Protein AF-A0A1E7Z1E2-F1 (afdb_monomer_lite)

Structure (mmCIF, N/CA/C/O backbone):
data_AF-A0A1E7Z1E2-F1
#
_entry.id   AF-A0A1E7Z1E2-F1
#
loop_
_atom_site.group_PDB
_atom_site.id
_atom_site.type_symbol
_atom_site.label_atom_id
_atom_site.label_alt_id
_atom_site.label_comp_id
_atom_site.label_asym_id
_atom_site.label_entity_id
_atom_site.label_seq_id
_atom_site.pdbx_PDB_ins_code
_atom_site.Cartn_x
_atom_site.Cartn_y
_atom_site.Cartn_z
_atom_site.occupancy
_atom_site.B_iso_or_equiv
_atom_site.auth_seq_id
_atom_site.auth_comp_id
_atom_site.auth_asym_id
_atom_site.auth_atom_id
_atom_site.pdbx_PDB_model_num
ATOM 1 N N . MET A 1 1 ? 41.412 -17.076 -13.364 1.00 66.12 1 MET A N 1
ATOM 2 C CA . MET A 1 1 ? 40.520 -17.610 -12.307 1.00 66.12 1 MET A CA 1
ATOM 3 C C . MET A 1 1 ? 39.698 -16.504 -11.639 1.00 66.12 1 MET A C 1
ATOM 5 O O . MET A 1 1 ? 38.498 -16.475 -11.855 1.00 66.12 1 MET A O 1
ATOM 9 N N . ARG A 1 2 ? 40.304 -15.528 -10.938 1.00 79.69 2 ARG A N 1
ATOM 10 C CA . ARG A 1 2 ? 39.575 -14.427 -10.260 1.00 79.69 2 ARG A CA 1
ATOM 11 C C . ARG A 1 2 ? 38.704 -13.556 -11.180 1.00 79.69 2 ARG A C 1
ATOM 13 O O . ARG A 1 2 ? 37.575 -13.255 -10.824 1.00 79.69 2 ARG A O 1
ATOM 20 N N . LEU A 1 3 ? 39.200 -13.184 -12.364 1.00 83.50 3 LEU A N 1
ATOM 21 C CA . LEU A 1 3 ? 38.437 -12.356 -13.310 1.00 83.50 3 LEU A CA 1
ATOM 22 C C . LEU A 1 3 ? 37.209 -13.096 -13.870 1.00 83.50 3 LEU A C 1
ATOM 24 O O . LEU A 1 3 ? 36.135 -12.523 -13.961 1.00 83.50 3 LEU A O 1
ATOM 28 N N . ILE A 1 4 ? 37.365 -14.390 -14.170 1.00 87.12 4 ILE A N 1
ATOM 29 C CA . ILE A 1 4 ? 36.290 -15.270 -14.657 1.00 87.12 4 ILE A CA 1
ATOM 30 C C . ILE A 1 4 ? 35.224 -15.444 -13.571 1.00 87.12 4 ILE A C 1
ATOM 32 O O . ILE A 1 4 ? 34.036 -15.364 -13.858 1.00 87.12 4 ILE A O 1
ATOM 36 N N . PHE A 1 5 ? 35.645 -15.610 -12.315 1.00 86.19 5 PHE A N 1
ATOM 37 C 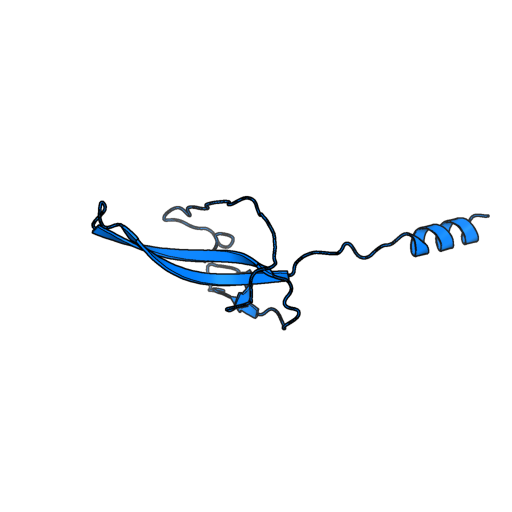CA . PHE A 1 5 ? 34.735 -15.697 -11.175 1.00 86.19 5 PHE A CA 1
ATOM 38 C C . PHE A 1 5 ? 33.938 -14.398 -10.966 1.00 86.19 5 PHE A C 1
ATOM 40 O O . PHE A 1 5 ? 32.724 -14.447 -10.808 1.00 86.19 5 PHE A O 1
ATOM 47 N N . LEU A 1 6 ? 34.591 -13.232 -11.041 1.00 85.69 6 LEU A N 1
ATOM 48 C CA . LEU A 1 6 ? 33.920 -11.928 -10.934 1.00 85.69 6 LEU A CA 1
ATOM 49 C C . LEU A 1 6 ? 32.941 -11.682 -12.090 1.00 85.69 6 LEU A C 1
ATOM 51 O O . LEU A 1 6 ? 31.837 -11.190 -11.867 1.00 85.69 6 LEU A O 1
ATOM 55 N N . PHE A 1 7 ? 33.317 -12.071 -13.310 1.00 84.19 7 PHE A N 1
ATOM 56 C CA . PHE A 1 7 ? 32.447 -11.966 -14.482 1.00 84.19 7 PHE A CA 1
ATOM 57 C C . PHE A 1 7 ? 31.235 -12.904 -14.371 1.00 84.19 7 PHE A C 1
ATOM 59 O O . PHE A 1 7 ? 30.110 -12.507 -14.658 1.00 84.19 7 PHE A O 1
ATOM 66 N N . SER A 1 8 ? 31.443 -14.120 -13.858 1.00 82.12 8 SER A N 1
ATOM 67 C CA . SER A 1 8 ? 30.365 -15.066 -13.560 1.00 82.12 8 SER A CA 1
ATOM 68 C C . SER A 1 8 ? 29.414 -14.549 -12.479 1.00 82.12 8 SER A C 1
ATOM 70 O O . SER A 1 8 ? 28.218 -14.797 -12.571 1.00 82.12 8 SER A O 1
ATOM 72 N N . LEU A 1 9 ? 29.911 -13.825 -11.472 1.00 83.38 9 LEU A N 1
ATOM 73 C CA . LEU A 1 9 ? 29.081 -13.286 -10.391 1.00 83.38 9 LEU A CA 1
ATOM 74 C C . LEU A 1 9 ? 28.177 -12.138 -10.877 1.00 83.38 9 LEU A C 1
ATOM 76 O O . LEU A 1 9 ? 27.022 -12.041 -10.468 1.00 83.38 9 LEU A O 1
ATOM 80 N N . MET A 1 10 ? 28.671 -11.311 -11.805 1.00 80.25 10 MET A N 1
ATOM 81 C CA . MET A 1 10 ? 27.873 -10.267 -12.464 1.00 80.25 10 MET A CA 1
ATOM 82 C C . MET A 1 10 ? 26.764 -10.853 -13.348 1.00 80.25 10 MET A C 1
ATOM 84 O O . MET A 1 10 ? 25.657 -10.324 -13.361 1.00 80.25 10 MET A O 1
ATOM 88 N N . LEU A 1 11 ? 27.019 -11.975 -14.029 1.00 75.62 11 LEU A N 1
ATOM 89 C CA . LEU A 1 11 ? 26.024 -12.642 -14.883 1.00 75.62 11 LEU A CA 1
ATOM 90 C C . LEU A 1 11 ? 24.858 -13.274 -14.096 1.00 75.62 11 LEU A C 1
ATOM 92 O O . LEU A 1 11 ? 23.798 -13.496 -14.669 1.00 75.62 11 LEU A O 1
ATOM 96 N N . ILE A 1 12 ? 25.030 -13.536 -12.794 1.00 73.69 12 ILE A N 1
ATOM 97 C CA . ILE A 1 12 ? 23.987 -14.096 -11.908 1.00 73.69 12 ILE A CA 1
ATOM 98 C C . ILE A 1 12 ? 23.175 -12.978 -11.220 1.00 73.69 12 ILE A C 1
ATOM 100 O O . ILE A 1 12 ? 22.265 -13.248 -10.438 1.00 73.69 12 ILE A O 1
ATOM 104 N N . SER A 1 13 ? 23.454 -11.703 -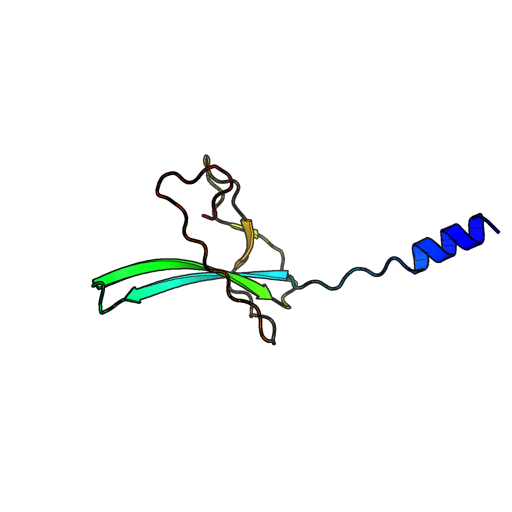11.515 1.00 70.44 13 SER A N 1
ATOM 105 C CA . SER A 1 13 ? 22.657 -10.582 -11.001 1.00 70.44 13 SER A CA 1
ATOM 106 C C . SER A 1 13 ? 21.328 -10.489 -11.759 1.00 70.44 13 SER A C 1
ATOM 108 O O . SER A 1 13 ? 21.140 -9.638 -12.624 1.00 70.44 13 SER A O 1
ATOM 110 N N . PHE A 1 14 ? 20.401 -11.399 -11.456 1.00 64.19 14 PHE A N 1
ATOM 111 C CA . PHE A 1 14 ? 19.027 -11.328 -11.935 1.00 64.19 14 PHE A CA 1
ATOM 112 C C . PHE A 1 14 ? 18.347 -10.109 -11.314 1.00 64.19 14 PHE A C 1
ATOM 114 O O . PHE A 1 14 ? 18.314 -9.956 -10.093 1.00 64.19 14 PHE A O 1
ATOM 121 N N . SER A 1 15 ? 17.780 -9.245 -12.152 1.00 64.00 15 SER A N 1
ATOM 122 C CA . SER A 1 15 ? 16.828 -8.238 -11.694 1.00 64.00 15 SER A CA 1
ATOM 123 C C . SER A 1 15 ? 15.668 -8.984 -11.037 1.00 64.00 15 SER A C 1
ATOM 125 O O . SER A 1 15 ? 14.974 -9.748 -11.707 1.00 64.00 15 SER A O 1
ATOM 127 N N . SER A 1 16 ? 15.478 -8.831 -9.726 1.00 66.75 16 SER A N 1
ATOM 128 C CA . SER A 1 16 ? 14.320 -9.419 -9.056 1.00 66.75 16 SER A CA 1
ATOM 129 C C . SER A 1 16 ? 13.061 -8.825 -9.682 1.00 66.75 16 SER A C 1
ATOM 131 O O . SER A 1 16 ? 12.847 -7.613 -9.593 1.00 66.75 16 SER A O 1
ATOM 133 N N . TRP A 1 17 ? 12.249 -9.657 -10.334 1.00 73.12 17 TRP A N 1
ATOM 134 C CA . TRP A 1 17 ? 10.939 -9.226 -10.802 1.00 73.12 17 TRP A CA 1
ATOM 135 C C . TRP A 1 17 ? 10.094 -8.861 -9.580 1.00 73.12 17 TRP A C 1
ATOM 137 O O . TRP A 1 17 ? 9.956 -9.653 -8.649 1.00 73.12 17 TRP A O 1
ATOM 147 N N . SER A 1 18 ? 9.592 -7.632 -9.569 1.00 84.94 18 SER A N 1
ATOM 148 C CA . SER A 1 18 ? 8.723 -7.106 -8.526 1.00 84.94 18 SER A CA 1
ATOM 149 C C . SER A 1 18 ? 7.558 -6.403 -9.193 1.00 84.94 18 SER A C 1
ATOM 151 O O . SER A 1 18 ? 7.729 -5.739 -10.217 1.00 84.94 18 SER A O 1
ATOM 153 N N . TYR A 1 19 ? 6.390 -6.514 -8.573 1.00 92.44 19 TYR A N 1
ATOM 154 C CA . TYR A 1 19 ? 5.234 -5.715 -8.942 1.00 92.44 19 TYR A CA 1
ATOM 155 C C . TYR A 1 19 ? 5.530 -4.226 -8.755 1.00 92.44 19 TYR A C 1
ATOM 157 O O . TYR A 1 19 ? 6.290 -3.837 -7.857 1.00 92.44 19 TYR A O 1
ATOM 165 N N . SER A 1 20 ? 4.900 -3.395 -9.581 1.00 94.00 20 SER A N 1
ATOM 166 C CA . SER A 1 20 ? 4.767 -1.975 -9.277 1.00 94.00 20 SER A CA 1
ATOM 167 C C . SER A 1 20 ? 3.683 -1.776 -8.212 1.00 94.00 20 SER A C 1
ATOM 169 O O . SER A 1 20 ? 2.933 -2.697 -7.878 1.00 94.00 20 SER A O 1
ATOM 171 N N . VAL A 1 21 ? 3.614 -0.577 -7.634 1.00 94.75 21 VAL A N 1
ATOM 172 C CA . VAL A 1 21 ? 2.628 -0.250 -6.596 1.00 94.75 21 VAL A CA 1
ATOM 173 C C . VAL A 1 21 ? 1.542 0.632 -7.200 1.00 94.75 21 VAL A C 1
ATOM 175 O O . VAL A 1 21 ? 1.797 1.780 -7.570 1.00 94.75 21 VAL A O 1
ATOM 178 N N . GLY A 1 22 ? 0.330 0.091 -7.296 1.00 95.69 22 GLY A N 1
ATOM 179 C CA . GLY A 1 22 ? -0.881 0.835 -7.624 1.00 95.69 22 GLY A CA 1
ATOM 180 C C . GLY A 1 22 ? -1.548 1.400 -6.374 1.00 95.69 22 GLY A C 1
ATOM 181 O O . GLY A 1 22 ? -1.358 0.882 -5.269 1.00 95.69 22 GLY A O 1
ATOM 182 N N . THR A 1 23 ? -2.341 2.460 -6.538 1.00 95.06 23 THR A N 1
ATOM 183 C CA . THR A 1 23 ? -3.178 2.961 -5.445 1.00 95.06 23 THR A CA 1
ATOM 184 C C . THR A 1 23 ? -4.519 3.527 -5.887 1.00 95.06 23 THR A C 1
ATOM 186 O O . THR A 1 23 ? -4.649 4.115 -6.964 1.00 95.06 23 THR A O 1
ATOM 189 N N . GLN A 1 24 ? -5.511 3.371 -5.010 1.00 93.81 24 GLN A N 1
ATOM 190 C CA . GLN A 1 24 ? -6.853 3.932 -5.128 1.00 93.81 24 GLN A CA 1
ATOM 191 C C . GLN A 1 24 ? -7.327 4.451 -3.773 1.00 93.81 24 GLN A C 1
ATOM 193 O O . GLN A 1 24 ? -6.881 3.992 -2.720 1.00 93.81 24 GLN A O 1
ATOM 198 N N . GLN A 1 25 ? -8.244 5.413 -3.809 1.00 90.94 25 GLN A N 1
ATOM 199 C CA . GLN A 1 25 ? -8.909 5.934 -2.626 1.00 90.94 25 GLN A CA 1
ATOM 200 C C . GLN A 1 25 ? -10.389 5.588 -2.703 1.00 90.94 25 GLN A C 1
ATOM 202 O O . GLN A 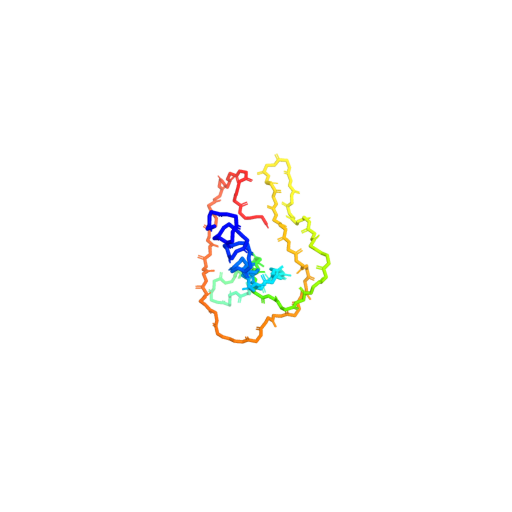1 25 ? -11.049 5.914 -3.684 1.00 90.94 25 GLN A O 1
ATOM 207 N N . GLU A 1 26 ? -10.884 4.940 -1.658 1.00 91.25 26 GLU A N 1
ATOM 208 C CA . GLU A 1 26 ? -12.244 4.421 -1.584 1.00 91.25 26 GLU A CA 1
ATOM 209 C C . GLU A 1 26 ? -12.937 4.942 -0.327 1.00 91.25 26 GLU A C 1
ATOM 211 O O . GLU A 1 26 ? -12.311 5.133 0.721 1.00 91.25 26 GLU A O 1
ATOM 216 N N . THR A 1 27 ? -14.250 5.147 -0.413 1.00 90.38 27 THR A N 1
ATOM 217 C CA . THR A 1 27 ? -15.079 5.466 0.752 1.00 90.38 27 THR A CA 1
ATOM 218 C C . THR A 1 27 ? -15.885 4.237 1.137 1.00 90.38 27 THR A C 1
ATOM 220 O O . THR A 1 27 ? -16.834 3.849 0.460 1.00 90.38 27 THR A O 1
ATOM 223 N N . VAL A 1 28 ? -15.536 3.637 2.270 1.00 89.06 28 VAL A N 1
ATOM 224 C CA . VAL A 1 28 ? -16.250 2.488 2.822 1.00 89.06 28 VAL A CA 1
ATOM 225 C C . VAL A 1 28 ? -17.322 2.989 3.784 1.00 89.06 28 VAL A C 1
ATOM 227 O O . VAL A 1 28 ? -17.029 3.618 4.803 1.00 89.06 28 VAL A O 1
ATOM 230 N N . SER A 1 29 ? -18.586 2.707 3.473 1.00 87.94 29 SER A N 1
ATOM 231 C CA . SER A 1 29 ? -19.719 3.014 4.349 1.00 87.94 29 SER A CA 1
ATOM 232 C C . SER A 1 29 ? -20.060 1.824 5.242 1.00 87.94 29 SER A C 1
ATOM 234 O O . SER A 1 29 ? -20.353 0.739 4.740 1.00 87.94 29 SER A O 1
ATOM 236 N N . SER A 1 30 ? -20.106 2.031 6.559 1.00 82.06 30 SER A N 1
ATOM 237 C CA . SER A 1 30 ? -20.662 1.046 7.492 1.00 82.06 30 SER A CA 1
ATOM 238 C C . SER A 1 30 ? -22.077 1.454 7.892 1.00 82.06 30 SER A C 1
ATOM 240 O O . SER A 1 30 ? -22.269 2.442 8.604 1.00 82.06 30 SER A O 1
ATOM 242 N N . SER A 1 31 ? -23.075 0.678 7.462 1.00 77.69 31 SER A N 1
ATOM 243 C CA . SER A 1 31 ? -24.480 0.882 7.844 1.00 77.69 31 SER A CA 1
ATOM 244 C C . SER A 1 31 ? -24.707 0.672 9.345 1.00 77.69 31 SER A C 1
ATOM 246 O O . SER A 1 31 ? -25.522 1.364 9.950 1.00 77.69 31 SER A O 1
ATOM 248 N N . THR A 1 32 ? -23.941 -0.234 9.959 1.00 83.00 32 THR A N 1
ATOM 249 C CA . THR A 1 32 ? -24.004 -0.532 11.398 1.00 83.00 32 THR A CA 1
ATOM 250 C C . THR A 1 32 ? -23.430 0.604 12.240 1.00 83.00 32 THR A C 1
ATOM 252 O O . THR A 1 32 ? -24.032 0.995 13.235 1.00 83.00 32 THR A O 1
ATOM 255 N N . LEU A 1 33 ? -22.292 1.175 11.830 1.00 80.06 33 LEU A N 1
ATOM 256 C CA . LEU A 1 33 ? -21.630 2.259 12.567 1.00 80.06 33 LEU A CA 1
ATOM 257 C C . LEU A 1 33 ? -22.095 3.658 12.133 1.00 80.06 33 LEU A C 1
ATOM 259 O O . LEU A 1 33 ? -21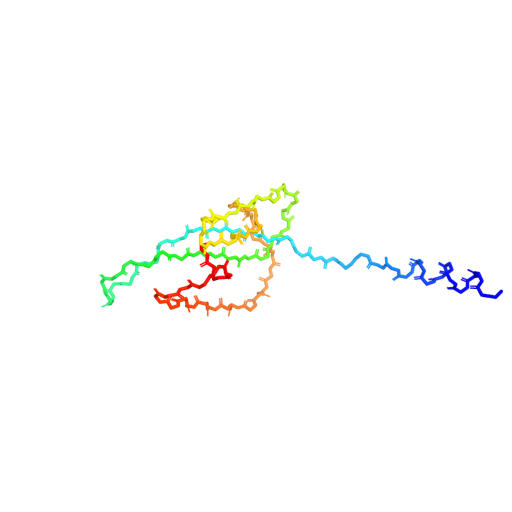.633 4.646 12.698 1.00 80.06 33 LEU A O 1
ATOM 263 N N . LYS A 1 34 ? -22.972 3.749 11.118 1.00 86.00 34 LYS A N 1
ATOM 264 C CA . LYS A 1 34 ? -23.424 5.000 10.476 1.00 86.00 34 LYS A CA 1
ATOM 265 C C . LYS A 1 34 ? -22.267 5.963 10.182 1.00 86.00 34 LYS A C 1
ATOM 267 O O . LYS A 1 34 ? -22.390 7.175 10.345 1.00 86.00 34 LYS A O 1
ATOM 272 N N . ARG A 1 35 ? -21.125 5.411 9.768 1.00 82.62 35 ARG A N 1
ATOM 273 C CA . ARG A 1 35 ? -19.882 6.153 9.547 1.00 82.62 35 ARG A CA 1
ATOM 274 C C . ARG A 1 35 ? -19.308 5.816 8.181 1.00 82.62 35 ARG A C 1
ATOM 276 O O . ARG A 1 35 ? -19.306 4.657 7.767 1.00 82.62 35 ARG A O 1
ATOM 283 N N . MET A 1 36 ? -18.808 6.850 7.514 1.00 86.44 36 MET A N 1
ATOM 284 C CA . MET A 1 36 ? -18.007 6.734 6.301 1.00 86.44 36 MET A CA 1
ATOM 285 C C . MET A 1 36 ? -16.525 6.762 6.672 1.00 86.44 36 MET A C 1
ATOM 287 O O . MET A 1 36 ? -16.100 7.560 7.513 1.00 86.44 36 MET A O 1
ATOM 291 N N . LEU A 1 37 ? -15.754 5.869 6.063 1.00 86.12 37 LEU A N 1
ATOM 292 C CA . LEU A 1 37 ? -14.313 5.760 6.232 1.00 86.12 37 LEU A CA 1
ATOM 293 C C . LEU A 1 37 ? -13.660 5.958 4.870 1.00 86.12 37 LEU A C 1
ATOM 295 O O . LEU A 1 37 ? -13.909 5.185 3.952 1.00 86.12 37 LEU A O 1
ATOM 299 N N . ASN A 1 38 ? -12.827 6.986 4.753 1.00 87.00 38 ASN A N 1
ATOM 300 C CA . ASN A 1 38 ? -11.979 7.157 3.583 1.00 87.00 38 ASN A CA 1
ATOM 301 C C . ASN A 1 38 ? -10.723 6.324 3.794 1.00 87.00 38 ASN A C 1
ATOM 303 O O . ASN A 1 38 ? -10.019 6.516 4.785 1.00 87.00 38 ASN A O 1
ATOM 307 N N . VAL A 1 39 ? -10.471 5.392 2.885 1.00 89.00 39 VAL A N 1
ATOM 308 C CA . VAL A 1 39 ? -9.314 4.504 2.934 1.00 89.00 39 VAL A CA 1
ATOM 309 C C . VAL A 1 39 ? -8.507 4.660 1.661 1.00 89.00 39 VAL A C 1
ATOM 311 O O . VAL A 1 39 ? -9.055 4.851 0.575 1.00 89.00 39 VAL A O 1
ATOM 314 N N . ARG A 1 40 ? -7.189 4.554 1.796 1.00 90.50 40 ARG A N 1
ATOM 315 C CA . ARG A 1 40 ? -6.285 4.406 0.666 1.00 90.50 40 ARG A CA 1
ATOM 316 C C . ARG A 1 40 ? -5.822 2.964 0.592 1.00 90.50 40 ARG A C 1
ATOM 318 O O . ARG A 1 40 ? -5.377 2.398 1.588 1.00 90.50 40 ARG A O 1
ATOM 325 N N . ILE A 1 41 ? -5.934 2.385 -0.590 1.00 93.56 41 ILE A N 1
ATOM 326 C CA . ILE A 1 41 ? -5.543 1.011 -0.866 1.00 93.56 41 ILE A CA 1
ATOM 327 C C . ILE A 1 41 ? -4.263 1.074 -1.687 1.00 93.56 41 ILE A C 1
ATOM 329 O O . ILE A 1 41 ? -4.220 1.749 -2.714 1.00 93.56 41 ILE A O 1
ATOM 333 N N . PHE A 1 42 ? -3.224 0.385 -1.227 1.00 94.44 42 PHE A N 1
ATOM 334 C CA . PHE A 1 42 ? -2.008 0.131 -1.993 1.00 94.44 42 PHE A CA 1
ATOM 335 C C . PHE A 1 42 ? -1.994 -1.342 -2.377 1.00 94.44 42 PHE A C 1
ATOM 337 O O . PHE A 1 42 ? -2.270 -2.198 -1.535 1.00 94.44 42 PHE A O 1
ATOM 344 N N . TYR A 1 43 ? -1.700 -1.640 -3.637 1.00 95.69 43 TYR A N 1
ATOM 345 C CA . TYR A 1 43 ? -1.762 -3.006 -4.146 1.00 95.69 43 TYR A CA 1
ATOM 346 C C . TYR A 1 43 ? -0.711 -3.262 -5.234 1.00 95.69 43 TYR A C 1
ATOM 348 O O . TYR A 1 43 ? -0.296 -2.326 -5.924 1.00 95.69 43 TYR A O 1
ATOM 356 N N . PRO A 1 44 ? -0.281 -4.524 -5.411 1.00 96.19 44 PRO A N 1
ATOM 357 C CA . PRO A 1 44 ? 0.573 -4.920 -6.524 1.00 96.19 44 PRO A CA 1
ATOM 358 C C . PRO A 1 44 ? -0.099 -4.636 -7.868 1.00 96.19 44 PRO A C 1
ATOM 360 O O . PRO A 1 44 ? -1.280 -4.935 -8.052 1.00 96.19 44 PRO A O 1
ATOM 363 N N . SER A 1 45 ? 0.651 -4.075 -8.808 1.00 95.19 45 SER A N 1
ATOM 364 C CA . SER A 1 45 ? 0.217 -3.814 -10.176 1.00 95.19 45 SER A CA 1
ATOM 365 C C . SER A 1 45 ? 1.262 -4.323 -11.169 1.00 95.19 45 SER A C 1
ATOM 367 O O . SER A 1 45 ? 2.462 -4.296 -10.900 1.00 95.19 45 SER A O 1
ATOM 369 N N . ASP A 1 46 ? 0.790 -4.765 -12.333 1.00 92.81 46 ASP A N 1
ATOM 370 C CA . ASP A 1 46 ? 1.634 -5.082 -13.494 1.00 92.81 46 ASP A CA 1
ATOM 371 C C . ASP A 1 46 ? 1.801 -3.862 -14.419 1.00 92.81 46 ASP A C 1
ATOM 373 O O . ASP A 1 46 ? 2.342 -3.947 -15.521 1.00 92.81 46 ASP A O 1
ATOM 377 N N . ASN A 1 47 ? 1.302 -2.696 -13.998 1.00 88.81 47 ASN A N 1
ATOM 378 C CA . ASN A 1 47 ? 1.388 -1.471 -14.772 1.00 88.81 47 ASN A CA 1
ATOM 379 C C . ASN A 1 47 ? 2.803 -0.877 -14.697 1.00 88.81 47 ASN A C 1
ATOM 381 O O . ASN A 1 47 ? 3.383 -0.748 -13.619 1.00 88.81 47 ASN A O 1
ATOM 385 N N . HIS A 1 48 ? 3.335 -0.457 -15.842 1.00 85.38 48 HIS A N 1
ATOM 386 C CA . HIS A 1 48 ? 4.667 0.145 -15.971 1.00 85.38 48 HIS A CA 1
ATOM 387 C C . HIS A 1 48 ? 4.618 1.660 -16.224 1.00 85.38 48 HIS A C 1
ATOM 389 O O . HIS A 1 48 ? 5.601 2.260 -16.661 1.00 85.38 48 HIS A O 1
ATOM 395 N N . GLN A 1 49 ? 3.469 2.293 -15.972 1.00 88.75 49 GLN A N 1
ATOM 396 C CA . GLN A 1 49 ? 3.341 3.748 -16.000 1.00 88.75 49 GLN A CA 1
ATOM 397 C C . GLN A 1 49 ? 4.247 4.425 -14.962 1.00 88.75 49 GLN A C 1
ATOM 399 O O . GLN A 1 49 ? 4.648 3.837 -13.959 1.00 88.75 49 GLN A O 1
ATOM 404 N N . ALA A 1 50 ? 4.559 5.698 -15.209 1.00 87.06 50 ALA A N 1
ATOM 405 C CA . ALA A 1 50 ? 5.384 6.487 -14.307 1.00 87.06 50 ALA A CA 1
ATOM 406 C C . ALA A 1 50 ? 4.715 6.641 -12.931 1.00 87.06 50 ALA A C 1
ATOM 408 O O . ALA A 1 50 ? 3.567 7.083 -12.830 1.00 87.06 50 ALA A O 1
ATOM 409 N N . VAL A 1 51 ? 5.463 6.314 -11.877 1.00 92.31 51 VAL A N 1
ATOM 410 C CA . VAL A 1 51 ? 5.051 6.533 -10.487 1.00 92.31 51 VAL A CA 1
ATOM 411 C C . VAL A 1 51 ? 4.935 8.026 -10.185 1.00 92.31 51 VAL A C 1
ATOM 413 O O . VAL A 1 51 ? 5.718 8.839 -10.685 1.00 92.31 51 VAL A O 1
ATOM 416 N N . ARG A 1 52 ? 3.968 8.394 -9.345 1.00 92.44 52 ARG A N 1
ATOM 417 C CA . ARG A 1 52 ? 3.762 9.769 -8.873 1.00 92.44 52 ARG A CA 1
ATOM 418 C C . ARG A 1 52 ? 3.897 9.821 -7.361 1.00 92.44 52 ARG A C 1
ATOM 420 O O . ARG A 1 52 ? 3.565 8.852 -6.686 1.00 92.44 52 ARG A O 1
ATOM 427 N N . LEU A 1 53 ? 4.377 10.948 -6.839 1.00 91.75 53 LEU A N 1
ATOM 428 C CA . LEU A 1 53 ? 4.386 11.208 -5.403 1.00 91.75 53 LEU A CA 1
ATOM 429 C C . LEU A 1 53 ? 2.987 11.647 -4.961 1.00 91.75 53 LEU A C 1
ATOM 431 O O . LEU A 1 53 ? 2.483 12.665 -5.435 1.00 91.75 53 LEU A O 1
ATOM 435 N N . LEU A 1 54 ? 2.371 10.884 -4.062 1.00 88.56 54 LEU A N 1
ATOM 436 C CA . LEU A 1 54 ? 0.993 11.084 -3.616 1.00 88.56 54 LEU A CA 1
ATOM 437 C C . LEU A 1 54 ? 0.933 11.434 -2.134 1.00 88.56 54 LEU A C 1
ATOM 439 O O . LEU A 1 54 ? 1.734 10.941 -1.344 1.00 88.56 54 LEU A O 1
ATOM 443 N N . ALA A 1 55 ? -0.042 12.277 -1.775 1.00 81.50 55 ALA A N 1
ATOM 444 C CA . ALA A 1 55 ? -0.307 12.760 -0.413 1.00 81.50 55 ALA A CA 1
ATOM 445 C C . ALA A 1 55 ? 0.918 13.299 0.353 1.00 81.50 55 ALA A C 1
ATOM 447 O O . ALA A 1 55 ? 0.953 13.286 1.582 1.00 81.50 55 ALA A O 1
ATOM 448 N N . ALA A 1 56 ? 1.910 13.819 -0.372 1.00 85.50 56 ALA A N 1
ATOM 449 C CA . ALA A 1 56 ? 2.965 14.611 0.235 1.00 85.50 56 ALA A CA 1
ATOM 450 C C . ALA A 1 56 ? 2.376 15.917 0.790 1.00 85.50 56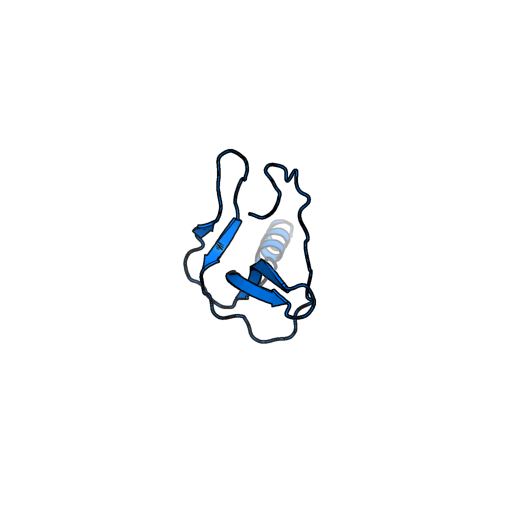 ALA A C 1
ATOM 452 O O . ALA A 1 56 ? 1.590 16.598 0.126 1.00 85.50 56 ALA A O 1
ATOM 453 N N . SER A 1 57 ? 2.758 16.266 2.012 1.00 80.75 57 SER A N 1
ATOM 454 C CA . SER A 1 57 ? 2.362 17.496 2.695 1.00 80.75 57 SER A CA 1
ATOM 455 C C . SER A 1 57 ? 3.506 17.973 3.603 1.00 80.75 57 SER A C 1
ATOM 457 O O . SER A 1 57 ? 4.463 17.228 3.809 1.00 80.75 57 SER A O 1
ATOM 459 N N . PRO A 1 58 ? 3.433 19.174 4.203 1.00 81.44 58 PRO A N 1
ATOM 460 C CA . PRO A 1 58 ? 4.476 19.654 5.116 1.00 81.44 58 PRO A CA 1
ATOM 461 C C . PRO A 1 58 ? 4.774 18.729 6.306 1.00 81.44 58 PRO A C 1
ATOM 463 O O . PRO A 1 58 ? 5.856 18.817 6.873 1.00 81.44 58 PRO A O 1
ATOM 466 N N . VAL A 1 59 ? 3.825 17.864 6.678 1.00 75.94 59 VAL A N 1
ATOM 467 C CA . VAL A 1 59 ? 3.937 16.905 7.788 1.00 75.94 59 VAL A CA 1
ATOM 468 C C . VAL A 1 59 ? 3.855 15.452 7.317 1.00 75.94 59 VAL A C 1
ATOM 470 O O . VAL A 1 59 ? 3.677 14.577 8.142 1.00 75.94 59 VAL A O 1
ATOM 473 N N . PHE A 1 60 ? 3.911 15.170 6.007 1.00 74.31 60 PHE A N 1
ATOM 474 C CA . PHE A 1 60 ? 3.895 13.799 5.475 1.00 74.31 60 PHE A CA 1
ATOM 475 C C . PHE A 1 60 ? 4.762 13.702 4.224 1.00 74.31 60 PHE A C 1
ATOM 477 O O . PHE A 1 60 ? 4.538 14.416 3.249 1.00 74.31 60 PHE A O 1
ATOM 484 N N . THR A 1 61 ? 5.704 12.760 4.205 1.00 81.00 61 THR A N 1
ATOM 485 C CA . THR A 1 61 ? 6.612 12.559 3.059 1.00 81.00 61 THR A CA 1
ATOM 486 C C . THR A 1 61 ? 5.865 12.117 1.790 1.00 81.00 61 THR A C 1
ATOM 488 O O . THR A 1 61 ? 6.334 12.347 0.677 1.00 81.00 61 THR A O 1
ATOM 491 N N . GLY A 1 62 ? 4.676 11.526 1.943 1.00 84.31 62 GLY A N 1
ATOM 492 C CA . GLY A 1 62 ? 3.891 10.961 0.849 1.00 84.31 62 GLY A CA 1
ATOM 493 C C . GLY A 1 62 ? 4.366 9.565 0.442 1.00 84.31 62 GLY A C 1
ATOM 494 O O . GLY A 1 62 ? 5.169 8.927 1.125 1.00 84.31 62 GLY A O 1
ATOM 495 N N . SER A 1 63 ? 3.837 9.043 -0.661 1.00 86.56 63 SER A N 1
ATOM 496 C CA . SER A 1 63 ? 4.186 7.711 -1.175 1.00 86.56 63 SER A CA 1
ATOM 497 C C . SER A 1 63 ? 4.206 7.688 -2.698 1.00 86.56 63 SER A C 1
ATOM 499 O O . SER A 1 63 ? 3.358 8.303 -3.341 1.00 86.56 63 SER A O 1
ATOM 501 N N . TYR A 1 64 ? 5.172 6.973 -3.277 1.00 91.94 64 TYR A N 1
ATOM 502 C CA . TYR A 1 64 ? 5.255 6.781 -4.723 1.00 91.94 64 TYR A CA 1
ATOM 503 C C . TYR A 1 64 ? 4.373 5.614 -5.155 1.00 91.94 64 TYR A C 1
ATOM 505 O O . TYR A 1 64 ? 4.626 4.473 -4.772 1.00 91.94 64 TYR A O 1
ATOM 513 N N . ALA A 1 65 ? 3.355 5.895 -5.964 1.00 94.00 65 ALA A N 1
ATOM 514 C CA . ALA A 1 65 ? 2.474 4.877 -6.526 1.00 94.00 65 ALA A CA 1
ATOM 515 C C . ALA A 1 65 ? 1.865 5.343 -7.856 1.00 94.00 65 ALA A C 1
ATOM 517 O O . ALA A 1 65 ? 1.964 6.512 -8.241 1.00 94.00 65 ALA A O 1
ATOM 518 N N . ILE A 1 66 ? 1.247 4.408 -8.573 1.00 95.62 66 ILE A N 1
ATOM 519 C CA . ILE A 1 66 ? 0.497 4.666 -9.802 1.00 95.62 66 ILE A CA 1
ATOM 520 C C . ILE A 1 66 ? -0.988 4.773 -9.428 1.00 95.62 66 ILE A C 1
ATOM 522 O O . ILE A 1 66 ? -1.608 3.783 -9.036 1.00 95.62 66 ILE A O 1
ATOM 526 N N . GLU A 1 67 ? -1.564 5.973 -9.517 1.00 93.12 67 GLU A N 1
ATOM 527 C CA . GLU A 1 67 ? -2.995 6.177 -9.250 1.00 93.12 67 GLU A CA 1
ATOM 528 C C . GLU A 1 67 ? -3.861 5.398 -10.242 1.00 93.12 67 GLU A C 1
ATOM 530 O O . GLU A 1 67 ? -3.598 5.415 -11.445 1.00 93.12 67 GLU A O 1
ATOM 535 N N . GLN A 1 68 ? -4.920 4.757 -9.738 1.00 93.00 68 GLN A N 1
ATOM 536 C CA . GLN A 1 68 ? -5.918 4.047 -10.549 1.00 93.00 68 GLN A CA 1
ATOM 537 C C . GLN A 1 68 ? -5.313 2.960 -11.458 1.00 93.00 68 GLN A C 1
ATOM 539 O O . GLN A 1 68 ? -5.843 2.654 -12.526 1.00 93.00 68 GLN A O 1
ATOM 544 N N . ALA A 1 69 ? -4.182 2.372 -11.058 1.00 94.62 69 ALA A N 1
ATOM 545 C CA . ALA A 1 69 ? -3.557 1.290 -11.807 1.00 94.62 69 ALA A CA 1
ATOM 546 C C . ALA A 1 69 ? -4.400 0.009 -11.752 1.00 94.62 69 ALA A C 1
ATOM 548 O O . ALA A 1 69 ? -5.040 -0.275 -10.743 1.00 94.62 69 ALA A O 1
ATOM 549 N N . HIS A 1 70 ? -4.346 -0.819 -12.794 1.00 94.69 70 HIS A N 1
ATOM 550 C CA . HIS A 1 70 ? -4.969 -2.142 -12.736 1.00 94.69 70 HIS A CA 1
ATOM 551 C C . HIS A 1 70 ? -4.223 -3.040 -11.730 1.00 94.69 70 HIS A C 1
ATOM 553 O O . HIS A 1 70 ? -2.992 -3.125 -11.812 1.00 94.69 70 HIS A O 1
ATOM 559 N N . PRO A 1 71 ? -4.921 -3.696 -10.782 1.00 95.25 71 PRO A N 1
ATOM 560 C CA . PRO A 1 71 ? -4.297 -4.658 -9.879 1.00 95.25 71 PRO A CA 1
ATOM 561 C C . PRO A 1 71 ? -3.688 -5.837 -10.643 1.00 95.25 71 PRO A C 1
ATOM 563 O O . PRO A 1 71 ? -4.251 -6.291 -11.640 1.00 95.25 71 PRO A O 1
ATOM 566 N N . ALA A 1 72 ? -2.554 -6.340 -10.162 1.00 96.19 72 ALA A N 1
ATOM 567 C CA . ALA A 1 72 ? -1.950 -7.563 -10.675 1.00 96.19 72 ALA A CA 1
ATOM 568 C C . ALA A 1 72 ? -2.844 -8.777 -10.379 1.00 96.19 72 ALA A C 1
ATOM 570 O O . ALA A 1 72 ? -3.565 -8.816 -9.376 1.00 96.19 72 ALA A O 1
ATOM 571 N N . ALA A 1 73 ? -2.785 -9.792 -11.238 1.00 94.94 73 ALA A N 1
ATOM 572 C CA . ALA A 1 73 ? -3.524 -11.031 -11.021 1.00 94.94 73 ALA A CA 1
ATOM 573 C C . ALA A 1 73 ? -2.870 -11.879 -9.915 1.00 94.94 73 ALA A C 1
ATOM 575 O O . ALA A 1 73 ? -1.655 -12.065 -9.899 1.00 94.94 73 ALA A O 1
ATOM 576 N N . GLY A 1 74 ? -3.675 -12.445 -9.011 1.00 93.44 74 GLY A N 1
ATOM 577 C CA . GLY A 1 74 ? -3.190 -13.354 -7.971 1.00 93.44 74 GLY A CA 1
ATOM 578 C C . GLY A 1 74 ? -3.906 -13.195 -6.635 1.00 93.44 74 GLY A C 1
ATOM 579 O O . GLY A 1 74 ? -4.930 -12.523 -6.528 1.00 93.44 74 GLY A O 1
ATOM 580 N N . GLN A 1 75 ? -3.359 -13.843 -5.607 1.00 95.50 75 GLN A N 1
ATOM 581 C CA . GLN A 1 75 ? -3.800 -13.702 -4.222 1.00 95.50 75 GLN A CA 1
ATOM 582 C C . GLN A 1 75 ? -2.686 -13.047 -3.418 1.00 95.50 75 GLN A C 1
ATOM 584 O O . GLN A 1 75 ? -1.556 -13.533 -3.401 1.00 95.50 75 GLN A O 1
ATOM 589 N N . PHE A 1 76 ? -3.021 -11.957 -2.736 1.00 94.94 76 PHE A N 1
ATOM 590 C CA . PHE A 1 76 ? -2.077 -11.193 -1.935 1.00 94.94 76 PHE A CA 1
ATOM 591 C C . PHE A 1 76 ? -2.565 -11.112 -0.489 1.00 94.94 76 PHE A C 1
ATOM 593 O O . PHE A 1 76 ? -3.776 -11.037 -0.257 1.00 94.94 76 PHE A O 1
ATOM 600 N N . PRO A 1 77 ? -1.653 -11.131 0.496 1.00 95.88 77 PRO A N 1
ATOM 601 C CA . PRO A 1 77 ? -2.031 -10.904 1.880 1.00 95.88 77 PRO A CA 1
ATOM 602 C C . PRO A 1 77 ? -2.610 -9.495 2.031 1.00 95.88 77 PRO A C 1
ATOM 604 O O . PRO A 1 77 ? -2.036 -8.518 1.552 1.00 95.88 77 PRO A O 1
ATOM 607 N N . LEU A 1 78 ? -3.742 -9.391 2.725 1.00 95.50 78 LEU A N 1
ATOM 608 C CA . LEU A 1 78 ? -4.340 -8.109 3.068 1.00 95.50 78 LEU A CA 1
ATOM 609 C C . LEU A 1 78 ? -3.762 -7.617 4.395 1.00 95.50 78 LEU A C 1
ATOM 611 O O . LEU A 1 78 ? -3.884 -8.287 5.419 1.00 95.50 78 LEU A O 1
ATOM 615 N N . ILE A 1 79 ? -3.178 -6.422 4.376 1.00 94.44 79 ILE A N 1
ATOM 616 C CA . ILE A 1 79 ? -2.688 -5.737 5.572 1.00 94.44 79 ILE A CA 1
ATOM 617 C C . ILE A 1 79 ? -3.559 -4.503 5.787 1.00 94.44 79 ILE A C 1
ATOM 619 O O . ILE A 1 79 ? -3.673 -3.657 4.903 1.00 94.44 79 ILE A O 1
ATOM 623 N N . VAL A 1 80 ? -4.172 -4.400 6.966 1.00 91.31 80 VAL A N 1
ATOM 624 C CA . VAL A 1 80 ? -4.981 -3.239 7.353 1.00 91.31 80 VAL A CA 1
ATOM 625 C C . VAL A 1 80 ? -4.172 -2.382 8.313 1.00 91.31 80 VAL A C 1
ATOM 627 O O . VAL A 1 80 ? -3.796 -2.833 9.394 1.00 91.31 80 VAL A O 1
ATOM 630 N N . LEU A 1 81 ? -3.916 -1.140 7.913 1.00 87.00 81 LEU A N 1
ATOM 631 C CA . LEU A 1 81 ? -3.190 -0.163 8.713 1.00 87.00 81 LEU A CA 1
ATOM 632 C C . LEU A 1 81 ? -4.169 0.902 9.201 1.00 87.00 81 LEU A C 1
ATOM 634 O O . LEU A 1 81 ? -4.885 1.510 8.410 1.00 87.00 81 LEU A O 1
ATOM 638 N N . ASN A 1 82 ? -4.196 1.120 10.513 1.00 83.06 82 ASN A N 1
ATOM 639 C CA . ASN A 1 82 ? -4.952 2.196 11.139 1.00 83.06 82 ASN A CA 1
ATOM 640 C C . ASN A 1 82 ? -3.958 3.198 11.724 1.00 83.06 82 ASN A C 1
ATOM 642 O O . ASN A 1 82 ? -3.210 2.857 12.642 1.00 83.06 82 ASN A O 1
ATOM 646 N N . TYR A 1 83 ? -3.928 4.416 11.196 1.00 72.75 83 TYR A N 1
ATOM 647 C CA . TYR A 1 83 ? -3.098 5.477 11.750 1.00 72.75 83 TYR A CA 1
ATOM 648 C C . TYR A 1 83 ? -3.815 6.150 12.927 1.00 72.75 83 TYR A C 1
ATOM 650 O O . TYR A 1 83 ? -5.015 6.422 12.895 1.00 72.75 83 TYR A O 1
ATOM 658 N N . GLY A 1 84 ? -3.070 6.401 14.005 1.00 65.50 84 GLY A N 1
ATOM 659 C CA . GLY A 1 84 ? -3.573 7.153 15.151 1.00 65.50 84 GLY A CA 1
ATOM 660 C C . GLY A 1 84 ? -3.768 8.636 14.819 1.00 65.50 84 GLY A C 1
ATOM 661 O O . GLY A 1 84 ? -3.190 9.157 13.870 1.00 65.50 84 GLY A O 1
ATOM 662 N N . SER A 1 85 ? -4.527 9.343 15.658 1.00 58.34 85 SER A N 1
ATOM 663 C CA . SER A 1 85 ? -4.850 10.778 15.522 1.00 58.34 85 SER A CA 1
ATOM 664 C C . SER A 1 85 ? -3.637 11.737 15.537 1.00 58.34 85 SER A C 1
ATOM 666 O O . SER A 1 85 ? -3.826 12.944 15.433 1.00 58.34 85 SER A O 1
ATOM 668 N N . SER A 1 86 ? -2.413 11.224 15.689 1.00 58.19 86 SER A N 1
ATOM 669 C CA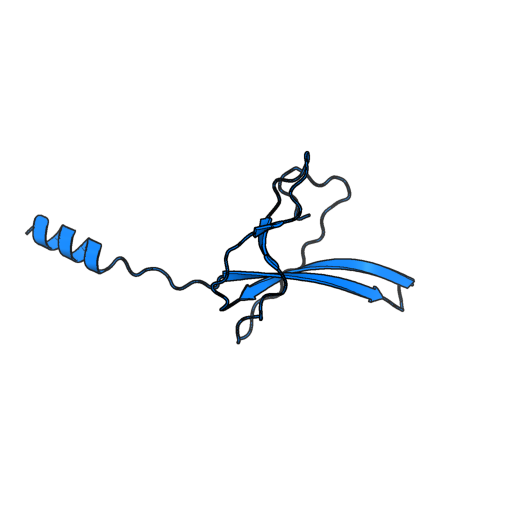 . SER A 1 86 ? -1.159 11.979 15.809 1.00 58.19 86 SER A CA 1
ATOM 670 C C . SER A 1 86 ? -0.082 11.416 14.868 1.00 58.19 86 SER A C 1
ATOM 672 O O . SER A 1 86 ? 1.062 11.231 15.284 1.00 58.19 86 SER A O 1
ATOM 674 N N . GLY A 1 87 ? -0.460 11.044 13.638 1.00 54.66 87 GLY A N 1
ATOM 675 C CA . GLY A 1 87 ? 0.474 10.513 12.638 1.00 54.66 87 GLY A CA 1
ATOM 676 C C . GLY A 1 87 ? 1.734 11.379 12.508 1.00 54.66 87 GLY A C 1
ATOM 677 O O . GLY A 1 87 ? 1.643 12.602 12.516 1.00 54.66 87 GLY A O 1
ATOM 678 N N . ASN A 1 88 ? 2.902 10.739 12.444 1.00 54.91 88 ASN A N 1
ATOM 679 C CA . ASN A 1 88 ? 4.183 11.403 12.177 1.00 54.91 88 ASN A CA 1
ATOM 680 C C . ASN A 1 88 ? 4.443 11.502 10.661 1.00 54.91 88 ASN A C 1
ATOM 682 O O . ASN A 1 88 ? 3.706 10.909 9.875 1.00 54.91 88 ASN A O 1
ATOM 686 N N . ASP A 1 89 ? 5.550 12.127 10.261 1.00 47.38 89 ASP A N 1
ATOM 687 C CA . ASP A 1 89 ? 5.912 12.399 8.857 1.00 47.38 89 ASP A CA 1
ATOM 688 C C . ASP A 1 89 ? 6.059 11.179 7.929 1.00 47.38 89 ASP A C 1
ATOM 690 O O . ASP A 1 89 ? 6.168 11.323 6.704 1.00 47.38 89 ASP A O 1
ATOM 694 N N . SER A 1 90 ? 6.041 9.976 8.507 1.00 55.25 90 SER A N 1
ATOM 695 C CA . SER A 1 90 ? 6.084 8.684 7.811 1.00 55.25 90 SER A CA 1
ATOM 696 C C . SER A 1 90 ? 4.754 7.921 7.828 1.00 55.25 90 SER A C 1
ATOM 698 O O . SER A 1 90 ? 4.661 6.834 7.260 1.00 55.25 90 SER A O 1
ATOM 700 N N . SER A 1 91 ? 3.724 8.455 8.487 1.00 55.97 91 SER A N 1
ATOM 701 C CA . SER A 1 91 ? 2.399 7.835 8.524 1.00 55.97 91 SER A CA 1
ATOM 702 C C . SER A 1 91 ? 1.701 8.025 7.177 1.00 55.97 91 SER A C 1
ATOM 704 O O . SER A 1 91 ? 1.765 9.093 6.576 1.00 55.97 91 SER A O 1
ATOM 706 N N . LEU A 1 92 ? 1.075 6.956 6.683 1.00 54.38 92 LEU A N 1
ATOM 707 C CA . LEU A 1 92 ? 0.428 6.911 5.372 1.00 54.38 92 LEU A CA 1
ATOM 708 C C . LEU A 1 92 ? -0.693 7.958 5.299 1.00 54.38 92 LEU A C 1
ATOM 710 O O . LEU A 1 92 ? -1.628 7.907 6.098 1.00 54.38 92 LEU A O 1
ATOM 714 N N . ALA A 1 93 ? -0.571 8.885 4.349 1.00 51.41 93 ALA A N 1
ATOM 715 C CA . ALA A 1 93 ? -1.557 9.917 4.039 1.00 51.41 93 ALA A CA 1
ATOM 716 C C . ALA A 1 93 ? -2.432 9.534 2.833 1.00 51.41 93 ALA A C 1
ATOM 718 O O . ALA A 1 93 ? -1.936 8.855 1.894 1.00 51.41 93 ALA A O 1
#

Foldseek 3Di:
DVVVVVVVVVVPPDDPDFFAKEKDWDWDADPVVRDIDIDMDIAGAPDPDAWDFPPDDPFANGDTHHYPGDHDDDDDDDDDDDDDPDDGRHDYD

Organism: NCBI:txid252393

pLDDT: mean 83.38, std 12.41, range [47.38, 96.19]

Secondary structure (DSSP, 8-state):
-HHHHHHHHHHT-------EEEEEEEEEEETTTTEEEEEEEEEEE---SPPEEES-BTTB--EEEEETPPBPSS----------TT--TTS--

Radius of gyration: 19.45 Å; chains: 1; bounding box: 65×37×32 Å

Sequence (93 aa):
MRLIFLFSLMLISFSSWSYSVGTQQETVSSSTLKRMLNVRIFYPSDNHQAVRLLAASPVFTGSYAIEQAHPAAGQFPLIVLNYGSSGNDSSLA